Protein AF-A0A922MZI7-F1 (afdb_monomer)

Nearest PDB structures (foldseek):
  6ob8-assembly1_A  TM=5.727E-01  e=6.505E+00  [Leptolyngbya] sp. JSC-1

Secondary structure (DSSP, 8-state):
---SHHHHHHHHHHHHHHHHHHHHHHHHHHHHHHHHHHHHHHHH---HHHHHHHHHHHHHHHTT--B-S---GGGPPPPB-SSSSS-HHHHHHHHHHHHHHHHHHH-TTS-HHHHHHTT-

Radius of gyration: 21.44 Å; Cα contacts (8 Å, |Δi|>4): 77; chains: 1; bounding box: 51×29×66 Å

Structure (mmCIF, N/CA/C/O backbone):
data_AF-A0A922MZI7-F1
#
_entry.id   AF-A0A922MZI7-F1
#
loop_
_atom_site.group_PDB
_atom_site.id
_atom_site.type_symbol
_atom_site.label_atom_id
_atom_site.label_alt_id
_atom_site.label_comp_id
_atom_site.label_asym_id
_atom_site.label_entity_id
_atom_site.label_seq_id
_atom_site.pdbx_PDB_ins_code
_atom_site.Cartn_x
_atom_site.Cartn_y
_atom_site.Cartn_z
_atom_site.occupancy
_atom_site.B_iso_or_equiv
_atom_site.auth_seq_id
_atom_site.auth_comp_id
_atom_site.auth_asym_id
_atom_site.auth_atom_id
_atom_site.pdbx_PDB_model_num
ATOM 1 N N . MET A 1 1 ? -28.701 2.154 49.783 1.00 38.94 1 MET A N 1
ATOM 2 C CA . MET A 1 1 ? -28.984 2.971 48.580 1.00 38.94 1 MET A CA 1
ATOM 3 C C . MET A 1 1 ? -27.706 3.112 47.753 1.00 38.94 1 MET A C 1
ATOM 5 O O . MET A 1 1 ? -27.094 4.167 47.741 1.00 38.94 1 MET A O 1
ATOM 9 N N . ALA A 1 2 ? -27.260 2.031 47.111 1.00 47.94 2 ALA A N 1
ATOM 10 C CA . ALA A 1 2 ? -26.069 2.023 46.262 1.00 47.94 2 ALA A CA 1
ATOM 11 C C . ALA A 1 2 ? -26.385 1.187 45.018 1.00 47.94 2 ALA A C 1
ATOM 13 O O . ALA A 1 2 ? -26.259 -0.030 45.068 1.00 47.94 2 ALA A O 1
ATOM 14 N N . SER A 1 3 ? -26.912 1.808 43.956 1.00 49.47 3 SER A N 1
ATOM 15 C CA . SER A 1 3 ? -27.043 1.152 42.635 1.00 49.47 3 SER A CA 1
ATOM 16 C C . SER A 1 3 ? -27.549 2.038 41.487 1.00 49.47 3 SER A C 1
ATOM 18 O O . SER A 1 3 ? -27.950 1.513 40.461 1.00 49.47 3 SER A O 1
ATOM 20 N N . ALA A 1 4 ? -27.518 3.370 41.592 1.00 55.16 4 ALA A N 1
ATOM 21 C CA . ALA A 1 4 ? -27.816 4.216 40.426 1.00 55.16 4 ALA A CA 1
ATOM 22 C C . ALA A 1 4 ? -26.536 4.530 39.626 1.00 55.16 4 ALA A C 1
ATOM 24 O O . ALA A 1 4 ? -26.452 4.236 38.438 1.00 55.16 4 ALA A O 1
ATOM 25 N N . SER A 1 5 ? -25.484 5.025 40.291 1.00 55.56 5 SER A N 1
ATOM 26 C CA . SER A 1 5 ? -24.246 5.448 39.615 1.00 55.56 5 SER A CA 1
ATOM 27 C C . SER A 1 5 ? -23.428 4.306 38.999 1.00 55.56 5 SER A C 1
ATOM 29 O O . SER A 1 5 ? -22.785 4.513 37.977 1.00 55.56 5 SER A O 1
ATOM 31 N N . GLY A 1 6 ? -23.457 3.100 39.583 1.00 61.69 6 GLY A N 1
ATOM 32 C CA . GLY A 1 6 ? -22.753 1.933 39.029 1.00 61.69 6 GLY A CA 1
ATOM 33 C C . GLY A 1 6 ? -23.382 1.412 37.732 1.00 61.69 6 GLY A C 1
ATOM 34 O O . GLY A 1 6 ? -22.661 1.008 36.824 1.00 61.69 6 GLY A O 1
ATOM 35 N N . SER A 1 7 ? -24.714 1.496 37.622 1.00 69.94 7 SER A N 1
ATOM 36 C CA . SER A 1 7 ? -25.460 1.107 36.418 1.00 69.94 7 SER A CA 1
ATOM 37 C C . SER A 1 7 ? -25.220 2.091 35.274 1.00 69.94 7 SER A C 1
ATOM 39 O O . SER A 1 7 ? -24.870 1.672 34.176 1.00 69.94 7 SER A O 1
ATOM 41 N N . VAL A 1 8 ? -25.316 3.399 35.544 1.00 76.56 8 VAL A N 1
ATOM 42 C CA . VAL A 1 8 ? -25.092 4.452 34.533 1.00 76.56 8 VAL A CA 1
ATOM 43 C C . VAL A 1 8 ? -23.645 4.448 34.029 1.00 76.56 8 VAL A C 1
ATOM 45 O O . VAL A 1 8 ? -23.394 4.623 32.837 1.00 76.56 8 VAL A O 1
ATOM 48 N N . PHE A 1 9 ? -22.672 4.207 34.914 1.00 81.00 9 PHE A N 1
ATOM 49 C CA . PHE A 1 9 ? -21.269 4.086 34.517 1.00 81.00 9 PHE A CA 1
ATOM 50 C C . PHE A 1 9 ? -21.022 2.855 33.631 1.00 81.00 9 PHE A C 1
ATOM 52 O O . PHE A 1 9 ? -20.352 2.966 32.605 1.00 81.00 9 PHE A O 1
ATOM 59 N N . GLY A 1 10 ? -21.604 1.702 33.984 1.00 89.06 10 GLY A N 1
ATOM 60 C CA . GLY A 1 10 ? -21.534 0.487 33.168 1.00 89.06 10 GLY A CA 1
ATOM 61 C C . GLY A 1 10 ? -22.162 0.669 31.785 1.00 89.06 10 GLY A C 1
ATOM 62 O O . GLY A 1 10 ? -21.556 0.301 30.781 1.00 89.06 10 GLY A O 1
ATOM 63 N N . GLU A 1 11 ? -23.329 1.309 31.722 1.00 88.44 11 GLU A N 1
ATOM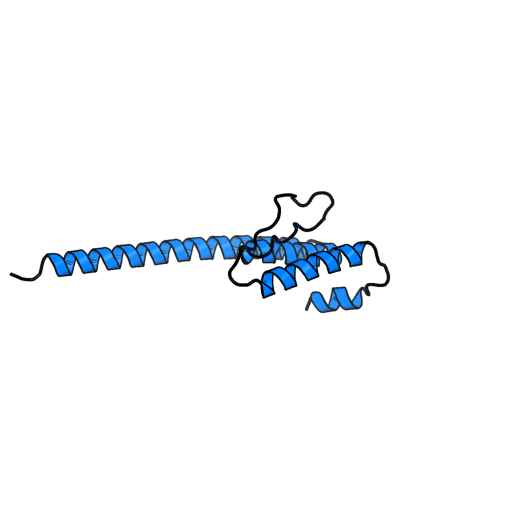 64 C CA . GLU A 1 11 ? -24.025 1.630 30.472 1.00 88.44 11 GLU A CA 1
ATOM 65 C C . GLU A 1 11 ? -23.218 2.598 29.593 1.00 88.44 11 GLU A C 1
ATOM 67 O O . GLU A 1 11 ? -23.098 2.401 28.381 1.00 88.44 11 GLU A O 1
ATOM 72 N N . THR A 1 12 ? -22.574 3.595 30.208 1.00 93.75 12 THR A N 1
ATOM 73 C CA . THR A 1 12 ? -21.706 4.544 29.497 1.00 93.75 12 THR A CA 1
ATOM 74 C C . THR A 1 12 ? -20.483 3.842 28.909 1.00 93.75 12 THR A C 1
ATOM 76 O O . THR A 1 12 ? -20.182 4.023 27.730 1.00 93.75 12 THR A O 1
ATOM 79 N N . LEU A 1 13 ? -19.789 3.006 29.691 1.00 95.25 13 LEU A N 1
ATOM 80 C CA . LEU A 1 13 ? -18.644 2.235 29.196 1.00 95.25 13 LEU A CA 1
ATOM 81 C C . LEU A 1 13 ? -19.051 1.292 28.066 1.00 95.25 13 LEU A C 1
ATOM 83 O O . LEU A 1 13 ? -18.377 1.254 27.041 1.00 95.25 13 LEU A O 1
ATOM 87 N N . HIS A 1 14 ? -20.173 0.589 28.220 1.00 93.88 14 HIS A N 1
ATOM 88 C CA . HIS A 1 14 ? -20.710 -0.275 27.175 1.00 93.88 14 HIS A CA 1
ATOM 89 C C . HIS A 1 14 ? -20.993 0.510 25.886 1.00 93.88 14 HIS A C 1
ATOM 91 O O . HIS A 1 14 ? -20.604 0.077 24.800 1.00 93.88 14 HIS A O 1
ATOM 97 N N . THR A 1 15 ? -21.599 1.694 25.994 1.00 95.19 15 THR A N 1
ATOM 98 C CA . THR A 1 15 ? -21.867 2.582 24.850 1.00 95.19 15 THR A CA 1
ATOM 99 C C . THR A 1 15 ? -20.572 3.051 24.181 1.00 95.19 15 THR A C 1
ATOM 101 O O . THR A 1 15 ? -20.448 3.003 22.958 1.00 95.19 15 THR A O 1
ATOM 104 N N . ILE A 1 16 ? -19.560 3.442 24.962 1.00 95.88 16 ILE A N 1
ATOM 105 C CA . ILE A 1 16 ? -18.249 3.848 24.431 1.00 95.88 16 ILE A CA 1
ATOM 106 C C . ILE A 1 16 ? -17.572 2.674 23.717 1.00 95.88 16 ILE A C 1
ATOM 108 O O . ILE A 1 16 ? -17.041 2.841 22.619 1.00 95.88 16 ILE A O 1
ATOM 112 N N . THR A 1 17 ? -17.590 1.484 24.318 1.00 96.62 17 THR A N 1
ATOM 113 C CA . THR A 1 17 ? -16.982 0.282 23.742 1.00 96.62 17 THR A CA 1
ATOM 114 C C . THR A 1 17 ? -17.673 -0.126 22.448 1.00 96.62 17 THR A C 1
ATOM 116 O O . THR A 1 17 ? -16.987 -0.354 21.455 1.00 96.62 17 THR A O 1
ATOM 119 N N . THR A 1 18 ? -19.004 -0.180 22.427 1.00 96.06 18 THR A N 1
ATOM 120 C CA . THR A 1 18 ? -19.781 -0.523 21.222 1.00 96.06 18 THR A CA 1
ATOM 121 C C . THR A 1 18 ? -19.530 0.477 20.102 1.00 96.06 18 THR A C 1
ATOM 123 O O . THR A 1 18 ? -19.107 0.071 19.022 1.00 96.06 18 THR A O 1
ATOM 126 N N . THR A 1 19 ? -19.619 1.778 20.392 1.00 97.06 19 THR A N 1
ATOM 127 C CA . THR A 1 19 ? -19.276 2.839 19.430 1.00 97.06 19 THR A CA 1
ATOM 128 C C . THR A 1 19 ? -17.850 2.671 18.901 1.00 97.06 19 THR A C 1
ATOM 130 O O . THR A 1 19 ? -17.596 2.787 17.704 1.00 97.06 19 THR A O 1
ATOM 133 N N . LYS A 1 20 ? -16.885 2.356 19.774 1.00 97.62 20 LYS A N 1
ATOM 134 C CA . LYS A 1 20 ? -15.493 2.167 19.355 1.00 97.62 20 LYS A CA 1
ATOM 135 C C . LYS A 1 20 ? -15.324 0.957 18.435 1.00 97.62 20 LYS A C 1
ATOM 137 O O . LYS A 1 20 ? -14.544 1.039 17.488 1.00 97.62 20 LYS A O 1
ATOM 142 N N . LEU A 1 21 ? -16.022 -0.142 18.712 1.00 97.94 21 LEU A N 1
ATOM 143 C CA . LEU A 1 21 ? -16.009 -1.338 17.869 1.00 97.94 21 LEU A CA 1
ATOM 144 C C . LEU A 1 21 ? -16.647 -1.066 16.504 1.00 97.94 21 LEU A C 1
ATOM 146 O O . LEU A 1 21 ? -16.092 -1.493 15.495 1.00 97.94 21 LEU A O 1
ATOM 150 N N . GLU A 1 22 ? -17.747 -0.316 16.457 1.00 97.69 22 GLU A N 1
ATOM 151 C CA . GLU A 1 22 ? -18.384 0.096 15.202 1.00 97.69 22 GLU A CA 1
ATOM 152 C C . GLU A 1 22 ? -17.455 0.966 14.351 1.00 97.69 22 GLU A C 1
ATOM 154 O O . GLU A 1 22 ? -17.296 0.717 13.157 1.00 97.69 22 GLU A O 1
ATOM 159 N N . GLU A 1 23 ? -16.778 1.945 14.953 1.00 97.81 23 GLU A N 1
ATOM 160 C CA . GLU A 1 23 ? -15.810 2.782 14.236 1.00 97.81 23 GLU A CA 1
ATOM 161 C C . GLU A 1 23 ? -14.607 1.976 13.728 1.00 97.81 23 GLU A C 1
ATOM 163 O O . GLU A 1 23 ? -14.156 2.180 12.601 1.00 97.81 23 GLU A O 1
ATOM 168 N N . LEU A 1 24 ? -14.108 1.013 14.510 1.00 96.56 24 LEU A N 1
ATOM 169 C CA . LEU A 1 24 ? -13.054 0.102 14.052 1.00 96.56 24 LEU A CA 1
ATOM 170 C C . LEU A 1 24 ? -13.532 -0.798 12.906 1.00 96.56 24 LEU A C 1
ATOM 172 O O . LEU A 1 24 ? -12.773 -1.044 11.970 1.00 96.56 24 LEU A O 1
ATOM 176 N N . ALA A 1 25 ? -14.782 -1.263 12.948 1.00 96.56 25 ALA A N 1
ATOM 177 C CA . ALA A 1 25 ? -15.369 -2.047 11.868 1.00 96.56 25 ALA A CA 1
ATOM 178 C C . ALA A 1 25 ? -15.483 -1.222 10.576 1.00 96.56 25 ALA A C 1
ATOM 180 O O . ALA A 1 25 ? -15.076 -1.701 9.520 1.00 96.56 25 ALA A O 1
ATOM 181 N N . LYS A 1 26 ? -15.938 0.037 10.659 1.00 95.94 26 LYS A N 1
ATOM 182 C CA . LYS A 1 26 ? -15.977 0.961 9.509 1.00 95.94 26 LYS A CA 1
ATOM 183 C C . LYS A 1 26 ? -14.586 1.197 8.922 1.00 95.94 26 LYS A C 1
ATOM 185 O O . LYS A 1 26 ? -14.410 1.105 7.712 1.00 95.94 26 LYS A O 1
ATOM 190 N N . GLN A 1 27 ? -13.592 1.455 9.775 1.00 93.12 27 GLN A N 1
ATOM 191 C CA . GLN A 1 27 ? -12.202 1.638 9.343 1.00 93.12 27 GLN A CA 1
ATOM 192 C C . GLN A 1 27 ? -11.647 0.394 8.649 1.00 93.12 27 GLN A C 1
ATOM 194 O O . GLN A 1 27 ? -10.949 0.512 7.645 1.00 93.12 27 GLN A O 1
ATOM 199 N N . ARG A 1 28 ? -11.976 -0.798 9.159 1.00 94.25 28 ARG A N 1
ATOM 200 C CA . ARG A 1 28 ? -11.567 -2.061 8.545 1.00 94.25 28 ARG A CA 1
ATOM 201 C C . ARG A 1 28 ? -12.176 -2.243 7.157 1.00 94.25 28 ARG A C 1
ATOM 203 O O . ARG A 1 28 ? -11.443 -2.593 6.241 1.00 94.2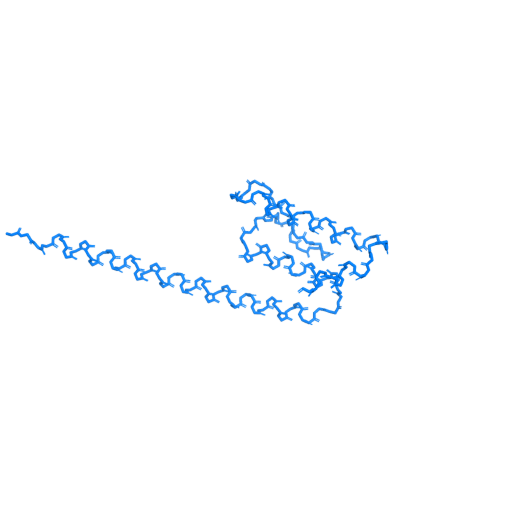5 28 ARG A O 1
ATOM 210 N N . VAL A 1 29 ? -13.478 -2.001 7.005 1.00 95.56 29 VAL A N 1
ATOM 211 C CA . VAL A 1 29 ? -14.159 -2.119 5.704 1.00 95.56 29 VAL A CA 1
ATOM 212 C C . VAL A 1 29 ? -13.541 -1.161 4.687 1.00 95.56 29 VAL A C 1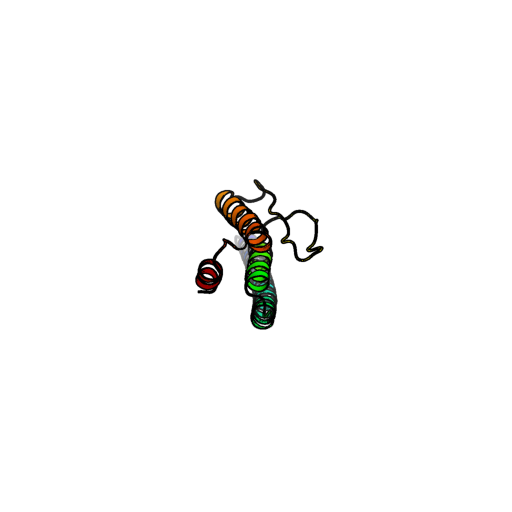
ATOM 214 O O . VAL A 1 29 ? -13.146 -1.602 3.614 1.00 95.56 29 VAL A O 1
ATOM 217 N N . ALA A 1 30 ? -13.356 0.111 5.053 1.00 90.06 30 ALA A N 1
ATOM 218 C CA . ALA A 1 30 ? -12.727 1.095 4.172 1.00 90.06 30 ALA A CA 1
ATOM 219 C C . ALA A 1 30 ? -11.308 0.673 3.744 1.00 90.06 30 ALA A C 1
ATOM 221 O O . ALA A 1 30 ? -10.955 0.767 2.571 1.00 90.06 30 ALA A O 1
ATOM 222 N N . PHE A 1 31 ? -10.507 0.147 4.678 1.00 90.00 31 PHE A N 1
ATOM 223 C CA . PHE A 1 31 ? -9.179 -0.379 4.364 1.00 90.00 31 PHE A CA 1
ATOM 224 C C . PHE A 1 31 ? -9.234 -1.569 3.395 1.00 90.00 31 PHE A C 1
ATOM 226 O O . PHE A 1 31 ? -8.451 -1.622 2.451 1.00 90.00 31 PHE A O 1
ATOM 233 N N . GLU A 1 32 ? -10.131 -2.532 3.620 1.00 92.81 32 GLU A N 1
ATOM 234 C CA . GLU A 1 32 ? -10.265 -3.718 2.764 1.00 92.81 32 GLU A CA 1
ATOM 235 C C . GLU A 1 32 ? -10.713 -3.342 1.341 1.00 92.81 32 GLU A C 1
ATOM 237 O O . GLU A 1 32 ? -10.186 -3.888 0.366 1.00 92.81 32 GLU A O 1
ATOM 24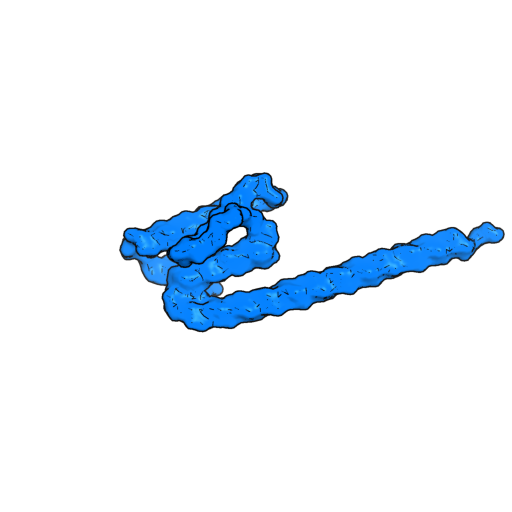2 N N . GLU A 1 33 ? -11.616 -2.368 1.210 1.00 91.19 33 GLU A N 1
ATOM 243 C CA . GLU A 1 33 ? -12.040 -1.809 -0.077 1.00 91.19 33 GLU A CA 1
ATOM 244 C C . GLU A 1 33 ? -10.866 -1.152 -0.819 1.00 91.19 33 GLU A C 1
ATOM 246 O O . GLU A 1 33 ? -10.565 -1.543 -1.951 1.00 91.19 33 GLU A O 1
ATOM 251 N N . GLU A 1 34 ? -10.144 -0.227 -0.178 1.00 86.75 34 GLU A N 1
ATOM 252 C CA . GLU A 1 34 ? -8.975 0.437 -0.775 1.00 86.75 34 GLU A CA 1
ATOM 253 C C . GLU A 1 34 ? -7.869 -0.560 -1.145 1.00 86.75 34 GLU A C 1
ATOM 255 O O . GLU A 1 34 ? -7.280 -0.476 -2.226 1.00 86.75 34 GLU A O 1
ATOM 260 N N . TYR A 1 35 ? -7.612 -1.541 -0.278 1.00 88.19 35 TYR A N 1
ATOM 261 C CA . TYR A 1 35 ? -6.627 -2.592 -0.509 1.00 88.19 35 TYR A CA 1
ATOM 262 C C . TYR A 1 35 ? -6.985 -3.450 -1.727 1.00 88.19 35 TYR A C 1
ATOM 264 O O . TYR A 1 35 ? -6.124 -3.730 -2.565 1.00 88.19 35 TYR A O 1
ATOM 272 N N . SER A 1 36 ? -8.254 -3.844 -1.861 1.00 91.44 36 SER A N 1
ATOM 273 C CA . SER A 1 36 ? -8.718 -4.630 -3.009 1.00 91.44 36 SER A CA 1
ATOM 274 C C . SER A 1 36 ? -8.597 -3.851 -4.324 1.00 91.44 36 SER A C 1
ATOM 276 O O . SER A 1 36 ? -8.023 -4.362 -5.289 1.00 91.44 36 SER A O 1
ATOM 278 N N . ALA A 1 37 ? -9.012 -2.580 -4.335 1.00 89.50 37 ALA A N 1
ATOM 279 C CA . ALA A 1 37 ? -8.899 -1.702 -5.497 1.00 89.50 37 ALA A CA 1
ATOM 280 C C . ALA A 1 37 ? -7.432 -1.473 -5.903 1.00 89.50 37 ALA A C 1
ATOM 282 O O . ALA A 1 37 ? -7.087 -1.513 -7.089 1.00 89.50 37 ALA A O 1
ATOM 283 N N . LEU A 1 38 ? -6.544 -1.293 -4.920 1.00 89.19 38 LEU A N 1
ATOM 284 C CA . LEU A 1 38 ? -5.106 -1.193 -5.144 1.00 89.19 38 LEU A CA 1
ATOM 285 C C . LEU A 1 38 ? -4.560 -2.469 -5.795 1.00 89.19 38 LEU A C 1
ATOM 287 O O . LEU A 1 38 ? -3.853 -2.380 -6.800 1.00 89.19 38 LEU A O 1
ATOM 291 N N . LEU A 1 39 ? -4.891 -3.650 -5.269 1.00 90.56 39 LEU A N 1
ATOM 292 C CA . LEU A 1 39 ? -4.429 -4.917 -5.840 1.00 90.56 39 LEU A CA 1
ATOM 293 C C . LEU A 1 39 ? -4.883 -5.105 -7.288 1.00 90.56 39 LEU A C 1
ATOM 295 O O . LEU A 1 39 ? -4.103 -5.587 -8.114 1.00 90.56 39 LEU A O 1
ATOM 299 N N . ASP A 1 40 ? -6.107 -4.710 -7.614 1.00 91.88 40 ASP A N 1
ATOM 300 C CA . ASP A 1 40 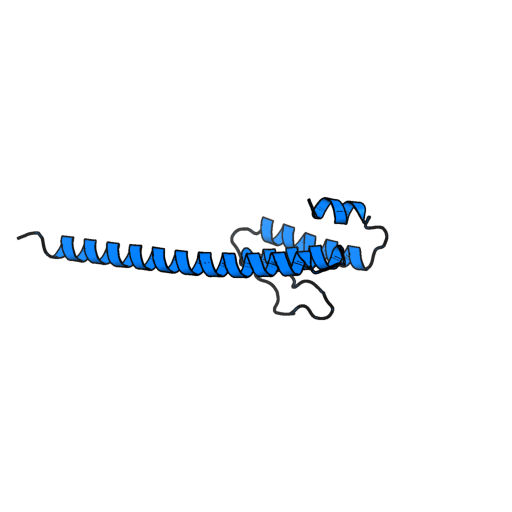? -6.617 -4.808 -8.978 1.00 91.88 40 ASP A CA 1
ATOM 301 C C . ASP A 1 40 ? -5.906 -3.826 -9.921 1.00 91.88 40 ASP A C 1
ATOM 303 O O . ASP A 1 40 ? -5.512 -4.216 -11.025 1.00 91.88 40 ASP A O 1
ATOM 307 N N . SER A 1 41 ? -5.603 -2.606 -9.458 1.00 88.94 41 SER A N 1
ATOM 308 C CA . SER A 1 41 ? -4.784 -1.644 -10.214 1.00 88.94 41 SER A CA 1
ATOM 309 C C . SER A 1 41 ? -3.368 -2.172 -10.499 1.00 88.94 41 SER A C 1
ATOM 311 O O . SER A 1 41 ? -2.861 -2.057 -11.616 1.00 88.94 41 SER A O 1
ATOM 313 N N . ILE A 1 42 ? -2.754 -2.842 -9.519 1.00 89.38 42 ILE A N 1
ATOM 314 C CA . ILE A 1 42 ? -1.418 -3.443 -9.626 1.00 89.38 42 ILE A CA 1
ATOM 315 C C . ILE A 1 42 ? -1.422 -4.600 -10.631 1.00 89.38 42 ILE A C 1
ATOM 317 O O . ILE A 1 42 ? -0.478 -4.744 -11.413 1.00 89.38 42 ILE A O 1
ATOM 321 N N . LYS A 1 43 ? -2.466 -5.437 -10.629 1.00 89.75 43 LYS A N 1
ATOM 322 C CA . LYS A 1 43 ? -2.604 -6.548 -11.587 1.00 89.75 43 LYS A CA 1
ATOM 323 C C . LYS A 1 43 ? -2.779 -6.047 -13.020 1.00 89.75 43 LYS A C 1
ATOM 325 O O . LYS A 1 43 ? -2.255 -6.682 -13.935 1.00 89.75 43 LYS A O 1
ATOM 330 N N . ALA A 1 44 ? -3.485 -4.932 -13.205 1.00 91.31 44 ALA A N 1
ATOM 331 C CA . ALA A 1 44 ? -3.747 -4.344 -14.514 1.00 91.31 44 ALA A CA 1
ATOM 332 C C . ALA A 1 44 ? -2.526 -3.632 -15.130 1.00 91.31 44 ALA A C 1
ATOM 334 O O . ALA A 1 44 ? -2.436 -3.551 -16.352 1.00 91.31 44 ALA A O 1
ATOM 335 N N . GLU A 1 45 ? -1.580 -3.138 -14.323 1.00 90.44 45 GLU A N 1
ATOM 336 C CA . GLU A 1 45 ? -0.419 -2.375 -14.807 1.00 90.44 45 GLU A CA 1
ATOM 337 C C . GLU A 1 45 ? 0.650 -3.284 -15.449 1.00 90.44 45 GLU A C 1
ATOM 339 O O . GLU A 1 45 ? 1.274 -4.074 -14.731 1.00 90.44 45 GLU A O 1
ATOM 344 N N . PRO A 1 46 ? 0.919 -3.204 -16.768 1.00 88.00 46 PRO A N 1
ATOM 345 C CA . PRO A 1 46 ? 1.886 -4.074 -17.443 1.00 88.00 46 PRO A CA 1
ATOM 346 C C . PRO A 1 46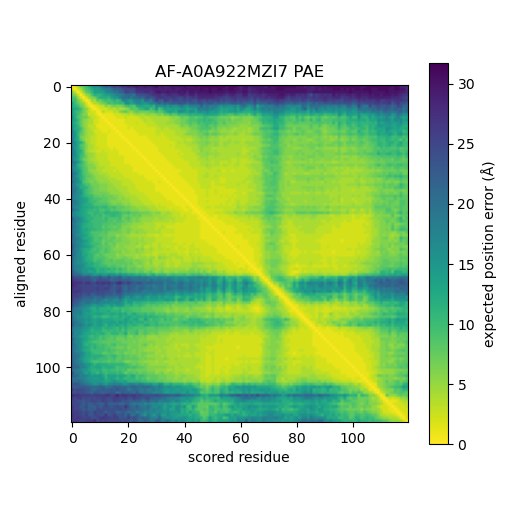 ? 3.350 -3.736 -17.132 1.00 88.00 46 PRO A C 1
ATOM 348 O O . PRO A 1 46 ? 4.185 -4.645 -17.124 1.00 88.00 46 PRO A O 1
ATOM 351 N N . ASP A 1 47 ? 3.679 -2.468 -16.871 1.00 85.88 47 ASP A N 1
ATOM 352 C CA . ASP A 1 47 ? 5.057 -2.038 -16.633 1.00 85.88 47 ASP A CA 1
ATOM 353 C C . ASP A 1 47 ? 5.511 -2.441 -15.215 1.00 85.88 47 ASP A C 1
ATOM 355 O O . ASP A 1 47 ? 4.947 -1.970 -14.222 1.00 85.88 47 ASP A O 1
ATOM 359 N N . PRO A 1 48 ? 6.548 -3.294 -15.075 1.00 82.81 48 PRO A N 1
ATOM 360 C CA . PRO A 1 48 ? 7.074 -3.704 -13.778 1.00 82.81 48 PRO A CA 1
ATOM 361 C C . PRO A 1 48 ? 7.437 -2.539 -12.851 1.00 82.81 48 PRO A C 1
ATOM 363 O O . PRO A 1 48 ? 7.184 -2.637 -11.651 1.00 82.81 48 PRO A O 1
ATOM 366 N N . LEU A 1 49 ? 8.008 -1.454 -13.379 1.00 83.00 49 LEU A N 1
ATOM 367 C CA . LEU A 1 49 ? 8.443 -0.314 -12.570 1.00 83.00 49 LEU A CA 1
ATOM 368 C C . LEU A 1 49 ? 7.260 0.515 -12.082 1.00 83.00 49 LEU A C 1
ATOM 370 O O . LEU A 1 49 ? 7.216 0.895 -10.911 1.00 83.00 49 LEU A O 1
ATOM 374 N N . LYS A 1 50 ? 6.275 0.763 -12.951 1.00 84.75 50 LYS A N 1
ATOM 375 C CA . LYS A 1 50 ? 5.035 1.443 -12.549 1.00 84.75 50 LYS A CA 1
ATOM 376 C C . LYS A 1 50 ? 4.251 0.614 -11.548 1.00 84.75 50 LYS A C 1
ATOM 378 O O . LYS A 1 50 ? 3.759 1.166 -10.571 1.00 84.75 50 LYS A O 1
ATOM 383 N N . ARG A 1 51 ? 4.214 -0.706 -11.727 1.00 87.62 51 ARG A N 1
ATOM 384 C CA . ARG A 1 51 ? 3.555 -1.626 -10.799 1.00 87.62 51 ARG A CA 1
ATOM 385 C C . ARG A 1 51 ? 4.153 -1.560 -9.390 1.00 87.62 51 ARG A C 1
ATOM 387 O O . ARG A 1 51 ? 3.407 -1.468 -8.420 1.00 87.62 51 ARG A O 1
ATOM 394 N N . VAL A 1 52 ? 5.483 -1.573 -9.270 1.00 86.06 52 VAL A N 1
ATOM 395 C CA . VAL A 1 52 ? 6.166 -1.417 -7.970 1.00 86.06 52 VAL A CA 1
ATOM 396 C C . VAL A 1 52 ? 5.938 -0.013 -7.394 1.00 86.06 52 VAL A C 1
ATOM 398 O O . VAL A 1 52 ? 5.723 0.123 -6.193 1.00 86.06 52 VAL A O 1
ATOM 401 N N . GLY A 1 53 ? 5.906 1.024 -8.239 1.00 87.12 53 GLY A N 1
ATOM 402 C CA . GLY A 1 53 ? 5.540 2.384 -7.827 1.00 87.12 53 GLY A CA 1
ATOM 403 C C . GLY A 1 53 ? 4.131 2.475 -7.229 1.00 87.12 53 GLY A C 1
ATOM 404 O O . GLY A 1 53 ? 3.970 3.026 -6.143 1.00 87.12 53 GLY A O 1
ATOM 405 N N . LEU A 1 54 ? 3.134 1.867 -7.882 1.00 88.06 54 LEU A N 1
ATOM 406 C CA . LEU A 1 54 ? 1.754 1.787 -7.385 1.00 88.06 54 LEU A CA 1
ATOM 407 C C . LEU A 1 54 ? 1.676 1.057 -6.040 1.00 88.06 54 LEU A C 1
ATOM 409 O O . LEU A 1 54 ? 1.011 1.533 -5.124 1.00 88.06 54 LEU A O 1
ATOM 413 N N . LEU A 1 55 ? 2.390 -0.064 -5.894 1.00 88.12 55 LEU A N 1
ATOM 414 C CA . LEU A 1 55 ? 2.459 -0.796 -4.628 1.00 88.12 55 LEU A CA 1
ATOM 415 C C . LEU A 1 55 ? 3.056 0.065 -3.506 1.00 88.12 55 LEU A C 1
ATOM 417 O O . LEU A 1 55 ? 2.550 0.056 -2.381 1.00 88.12 55 LEU A O 1
ATOM 421 N N . LEU A 1 56 ? 4.113 0.821 -3.805 1.00 88.69 56 LEU A N 1
ATOM 422 C CA . LEU A 1 56 ? 4.765 1.693 -2.834 1.00 88.69 56 LEU A CA 1
ATOM 423 C C . LEU A 1 56 ? 3.857 2.857 -2.411 1.00 88.69 56 LEU A C 1
ATOM 425 O O . LEU A 1 56 ? 3.765 3.147 -1.219 1.00 88.69 56 LEU A O 1
ATOM 429 N N . ASP A 1 57 ? 3.157 3.492 -3.352 1.00 88.19 57 ASP A N 1
ATOM 430 C CA . ASP A 1 57 ? 2.190 4.554 -3.044 1.00 88.19 57 ASP A CA 1
ATOM 431 C C . ASP A 1 57 ? 0.990 4.029 -2.255 1.00 88.19 57 ASP A C 1
ATOM 433 O O . ASP A 1 57 ? 0.626 4.602 -1.227 1.00 88.19 57 ASP A O 1
ATOM 437 N N . GLY A 1 58 ? 0.436 2.889 -2.662 1.00 87.44 58 GLY A N 1
ATOM 438 C CA . GLY A 1 58 ? -0.624 2.221 -1.919 1.00 87.44 58 GLY A CA 1
ATOM 439 C C . GLY A 1 58 ? -0.203 1.859 -0.493 1.00 87.44 58 GLY A C 1
ATOM 440 O O . GLY A 1 58 ? -0.9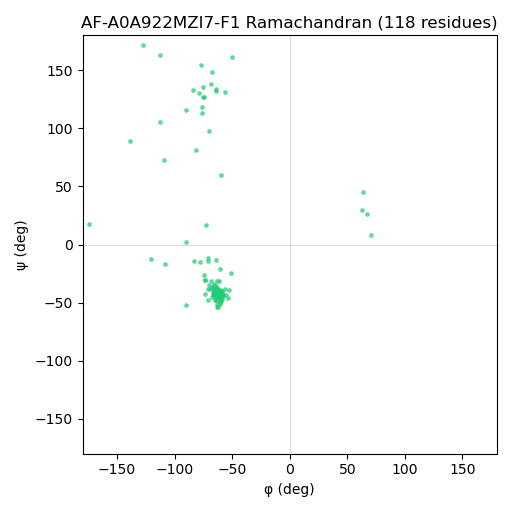58 2.085 0.451 1.00 87.44 58 GLY A O 1
ATOM 441 N N . SER A 1 59 ? 1.041 1.405 -0.304 1.00 87.56 59 SER A N 1
ATOM 442 C CA . SER A 1 59 ? 1.605 1.129 1.025 1.00 87.56 59 SER A CA 1
ATOM 443 C C . SER A 1 59 ? 1.688 2.387 1.891 1.00 87.56 59 SER A C 1
ATOM 445 O O . SER A 1 59 ? 1.413 2.322 3.088 1.00 87.56 59 SER A O 1
ATOM 447 N N . LYS A 1 60 ? 2.022 3.550 1.316 1.00 89.56 60 LYS A N 1
ATOM 448 C CA . LYS A 1 60 ? 2.034 4.819 2.064 1.00 89.56 60 LYS A CA 1
ATOM 449 C C . LYS A 1 60 ? 0.642 5.204 2.543 1.00 89.56 60 LYS A C 1
ATOM 451 O O . LYS A 1 60 ? 0.510 5.602 3.698 1.00 89.56 60 LYS A O 1
ATOM 456 N N . ILE A 1 61 ? -0.368 5.060 1.685 1.00 86.69 61 ILE A N 1
ATOM 457 C CA . ILE A 1 61 ? -1.769 5.350 2.020 1.00 86.69 61 ILE A CA 1
ATOM 458 C C . ILE A 1 61 ? -2.236 4.410 3.136 1.00 86.69 61 ILE A C 1
ATOM 460 O O . ILE A 1 61 ? -2.622 4.875 4.208 1.00 86.69 61 ILE A O 1
ATOM 464 N N . CYS A 1 62 ? -2.075 3.100 2.933 1.00 83.88 62 CYS A N 1
ATOM 465 C CA . CYS A 1 62 ? -2.462 2.052 3.881 1.00 83.88 62 CYS A CA 1
ATOM 466 C C . CYS A 1 62 ? -1.814 2.221 5.264 1.00 83.88 62 CYS A C 1
ATOM 468 O O . CYS A 1 62 ? -2.441 1.970 6.290 1.00 83.88 62 CYS A O 1
ATOM 470 N N . LEU A 1 63 ? -0.546 2.642 5.303 1.00 85.75 63 LEU A N 1
ATOM 471 C CA . LEU A 1 63 ? 0.215 2.823 6.542 1.00 85.75 63 LEU A CA 1
ATOM 472 C C . LEU A 1 63 ? 0.091 4.241 7.126 1.00 85.75 63 LEU A C 1
ATOM 474 O O . LEU A 1 63 ? 0.730 4.540 8.138 1.00 85.75 63 LEU A O 1
ATOM 478 N N . GLY A 1 64 ? -0.698 5.126 6.507 1.00 85.88 64 GLY A N 1
ATOM 479 C CA . GLY A 1 64 ? -0.884 6.507 6.958 1.00 85.88 64 GLY A CA 1
ATOM 480 C C . GLY A 1 64 ? 0.401 7.343 6.929 1.00 85.88 64 GLY A C 1
ATOM 481 O O . GLY A 1 64 ? 0.587 8.244 7.755 1.00 85.88 64 GLY A O 1
ATOM 482 N N . ILE A 1 65 ? 1.319 7.037 6.011 1.00 89.25 65 ILE A N 1
ATOM 483 C CA . ILE A 1 65 ? 2.594 7.739 5.866 1.00 89.25 65 ILE A CA 1
ATOM 484 C C . ILE A 1 65 ? 2.349 9.082 5.200 1.00 89.25 65 ILE A C 1
ATOM 486 O O . ILE A 1 65 ? 1.771 9.177 4.121 1.00 89.25 65 ILE A O 1
ATOM 490 N N . ARG A 1 66 ? 2.840 10.145 5.838 1.00 89.75 66 ARG A N 1
ATOM 491 C CA . ARG A 1 66 ? 2.683 11.496 5.306 1.00 89.75 66 ARG A CA 1
ATOM 492 C C . ARG A 1 66 ? 3.611 11.715 4.122 1.00 89.75 66 ARG A C 1
ATOM 494 O O . ARG A 1 66 ? 4.828 11.571 4.246 1.00 89.75 66 ARG A O 1
ATOM 501 N N . THR A 1 67 ? 3.039 12.149 3.011 1.00 89.00 67 THR A N 1
ATOM 502 C CA . THR A 1 67 ? 3.775 12.553 1.814 1.00 89.00 67 THR A CA 1
ATOM 503 C C . THR A 1 67 ? 3.625 14.047 1.560 1.00 89.00 67 THR A C 1
ATOM 505 O O . THR A 1 67 ? 2.754 14.704 2.135 1.00 89.00 67 THR A O 1
ATOM 508 N N . ASP A 1 68 ? 4.495 14.617 0.728 1.00 85.31 68 ASP A N 1
ATOM 509 C CA . ASP A 1 68 ? 4.285 15.968 0.222 1.00 85.31 68 ASP A CA 1
ATOM 510 C C . ASP A 1 68 ? 3.065 16.021 -0.716 1.00 85.31 68 ASP A C 1
ATOM 512 O O . ASP A 1 68 ? 2.750 15.068 -1.421 1.00 85.31 68 ASP A O 1
ATOM 516 N N . ASN A 1 69 ? 2.356 17.157 -0.740 1.00 67.00 69 ASN A N 1
ATOM 517 C CA . ASN A 1 69 ? 1.178 17.369 -1.602 1.00 67.00 69 ASN A CA 1
ATOM 518 C C . ASN A 1 69 ? 1.544 17.542 -3.090 1.00 67.00 69 ASN A C 1
ATOM 520 O O . ASN A 1 69 ? 0.755 18.059 -3.885 1.00 67.00 69 ASN A O 1
ATOM 524 N N . LYS A 1 70 ? 2.756 17.145 -3.487 1.00 62.75 70 LYS A N 1
ATOM 525 C CA . LYS A 1 70 ? 3.142 17.065 -4.889 1.00 62.75 70 LYS A CA 1
ATOM 526 C C . LYS A 1 70 ? 2.587 15.748 -5.404 1.00 62.75 70 LYS A C 1
ATOM 528 O O . LYS A 1 70 ? 3.293 14.751 -5.439 1.00 62.75 70 LYS A O 1
ATOM 533 N N . GLY A 1 71 ? 1.296 15.759 -5.740 1.00 55.75 71 GLY A N 1
ATOM 534 C CA . GLY A 1 71 ? 0.634 14.606 -6.343 1.00 55.75 71 GLY A CA 1
ATOM 535 C C . GLY A 1 71 ? 1.419 14.074 -7.542 1.00 55.75 71 GLY A C 1
ATOM 536 O O . GLY A 1 71 ? 2.255 14.789 -8.102 1.00 55.75 71 GLY A O 1
ATOM 537 N N . THR A 1 72 ? 1.117 12.833 -7.916 1.00 56.06 72 THR A N 1
ATOM 538 C CA . THR A 1 72 ? 1.776 11.976 -8.913 1.00 56.06 72 THR A CA 1
ATOM 539 C C . THR A 1 72 ? 1.772 12.574 -10.330 1.00 56.06 72 THR A C 1
ATOM 541 O O . THR A 1 72 ? 1.200 12.025 -11.268 1.00 56.06 72 THR A O 1
ATOM 544 N N . LYS A 1 73 ? 2.373 13.747 -10.521 1.00 52.84 73 LYS A N 1
ATOM 545 C CA . LYS A 1 73 ? 2.578 14.357 -11.833 1.00 52.84 73 LYS A CA 1
ATOM 546 C C . LYS A 1 73 ? 3.775 13.658 -12.474 1.00 52.84 73 LYS A C 1
ATOM 548 O O . LYS A 1 73 ? 4.809 13.467 -11.835 1.00 52.84 73 LYS A O 1
ATOM 553 N N . ASP A 1 74 ? 3.596 13.226 -13.717 1.00 57.22 74 ASP A N 1
ATOM 554 C CA . ASP A 1 74 ? 4.602 12.530 -14.533 1.00 57.22 74 ASP A CA 1
ATOM 555 C C . ASP A 1 74 ? 4.979 11.124 -14.034 1.00 57.22 74 ASP A C 1
ATOM 557 O O . ASP A 1 74 ? 6.081 10.627 -14.265 1.00 57.22 74 ASP A O 1
ATOM 561 N N . GLY A 1 75 ? 4.061 10.470 -13.315 1.00 60.66 75 GLY A N 1
ATOM 562 C CA . GLY A 1 75 ? 4.268 9.130 -12.770 1.00 60.66 75 GLY A CA 1
ATOM 563 C C . GLY A 1 75 ? 5.271 9.082 -11.620 1.00 60.66 75 GLY A C 1
ATOM 564 O O . GLY A 1 75 ? 5.662 7.988 -11.235 1.00 60.66 75 GLY A O 1
ATOM 565 N N . ARG A 1 76 ? 5.743 10.217 -11.097 1.00 64.56 76 ARG A N 1
ATOM 566 C CA . ARG A 1 76 ? 6.648 10.252 -9.942 1.00 64.56 76 ARG A CA 1
ATOM 567 C C . ARG A 1 76 ? 5.901 9.971 -8.650 1.00 64.56 76 ARG A C 1
ATOM 569 O O . ARG A 1 76 ? 4.852 10.556 -8.405 1.00 64.56 76 ARG A O 1
ATOM 576 N N . THR A 1 77 ? 6.493 9.133 -7.816 1.00 69.56 77 THR A N 1
ATOM 577 C CA . THR A 1 77 ? 5.960 8.728 -6.517 1.00 69.56 77 THR A CA 1
ATOM 578 C C . THR A 1 77 ? 5.958 9.905 -5.523 1.00 69.56 77 THR A C 1
ATOM 580 O O . THR A 1 77 ? 6.931 10.668 -5.463 1.00 69.56 77 THR A O 1
ATOM 583 N N . SER A 1 78 ? 4.891 10.069 -4.728 1.00 79.50 78 SER A N 1
ATOM 584 C CA . SER A 1 78 ? 4.794 11.158 -3.731 1.00 79.50 78 SER A CA 1
ATOM 585 C C . SER A 1 78 ? 5.873 10.998 -2.656 1.00 79.50 78 SER A C 1
ATOM 587 O O . SER A 1 78 ? 6.067 9.896 -2.138 1.00 79.50 78 SER A O 1
ATOM 589 N N . ARG A 1 79 ? 6.590 12.064 -2.282 1.00 83.88 79 ARG A N 1
ATOM 590 C CA . ARG A 1 79 ? 7.778 11.922 -1.420 1.00 83.88 79 ARG A CA 1
ATOM 591 C C . ARG A 1 79 ? 7.392 11.859 0.048 1.00 83.88 79 ARG A C 1
ATOM 593 O O . ARG A 1 79 ? 6.666 12.720 0.539 1.00 83.88 79 ARG A O 1
ATOM 600 N N . VAL A 1 80 ? 7.953 10.896 0.775 1.00 88.81 80 VAL A N 1
ATOM 601 C CA . VAL A 1 80 ? 7.753 10.770 2.227 1.00 88.81 80 VAL A CA 1
ATOM 602 C C . VAL A 1 80 ? 8.318 11.973 2.992 1.00 88.81 80 VAL A C 1
ATOM 604 O O . VAL A 1 80 ? 9.477 12.366 2.810 1.00 88.81 80 VAL A O 1
ATOM 607 N N . ILE A 1 81 ? 7.515 12.515 3.911 1.00 88.94 81 ILE A N 1
ATOM 608 C CA . ILE A 1 81 ? 7.929 13.521 4.893 1.00 88.94 81 ILE A CA 1
ATOM 609 C C . ILE A 1 81 ? 8.409 12.801 6.157 1.00 88.94 81 ILE A C 1
ATOM 611 O O . ILE A 1 81 ? 7.621 12.164 6.851 1.00 88.94 81 ILE A O 1
ATOM 615 N N . ILE A 1 82 ? 9.695 12.944 6.478 1.00 87.44 82 ILE A N 1
ATOM 616 C CA . ILE A 1 82 ? 10.314 12.294 7.643 1.00 87.44 82 ILE A CA 1
ATOM 617 C C . ILE A 1 82 ? 9.969 13.010 8.957 1.00 87.44 82 ILE A C 1
ATOM 619 O O . ILE A 1 82 ? 9.724 14.220 8.978 1.00 87.44 82 ILE A O 1
ATOM 623 N N . ASN A 1 83 ? 10.019 12.261 10.061 1.00 87.06 83 ASN A N 1
ATOM 624 C CA . ASN A 1 83 ? 9.742 12.687 11.430 1.00 87.06 83 ASN A CA 1
ATOM 625 C C . ASN A 1 83 ? 8.283 13.131 11.584 1.00 87.06 83 ASN A C 1
ATOM 627 O O . ASN A 1 83 ? 7.991 14.202 12.134 1.00 87.06 83 ASN A O 1
ATOM 631 N N . ARG A 1 84 ? 7.357 12.340 11.031 1.00 87.06 84 ARG A N 1
ATOM 632 C CA . ARG A 1 84 ? 5.907 12.594 11.106 1.00 87.06 84 ARG A CA 1
ATOM 633 C C . ARG A 1 84 ? 5.120 11.474 11.775 1.00 87.06 84 ARG A C 1
ATOM 635 O O . ARG A 1 84 ? 3.974 11.695 12.158 1.00 87.06 84 ARG A O 1
ATOM 642 N N . SER A 1 85 ? 5.741 10.324 11.975 1.00 84.31 85 SER A N 1
ATOM 643 C CA . SER A 1 85 ? 5.224 9.179 12.708 1.00 84.31 85 SER A CA 1
ATOM 644 C C . SER A 1 85 ? 6.218 8.734 13.782 1.00 84.31 85 SER A C 1
ATOM 646 O O . SER A 1 85 ? 7.363 9.183 13.850 1.00 84.31 85 SER A O 1
ATOM 648 N N . ARG A 1 86 ? 5.776 7.807 14.636 1.00 86.19 86 ARG A N 1
ATOM 649 C CA . ARG A 1 86 ? 6.640 7.160 15.633 1.00 86.19 86 ARG A CA 1
ATOM 650 C C . ARG A 1 86 ? 7.646 6.193 14.999 1.00 86.19 86 ARG A C 1
ATOM 652 O O . ARG A 1 86 ? 8.585 5.782 15.672 1.00 86.19 86 ARG A O 1
ATOM 659 N N . ASN A 1 87 ? 7.456 5.819 13.731 1.00 88.81 87 ASN A N 1
ATOM 660 C CA . ASN A 1 87 ? 8.285 4.840 13.039 1.00 88.81 87 ASN A CA 1
ATOM 661 C C . ASN A 1 87 ? 9.158 5.510 11.968 1.00 88.81 87 ASN A C 1
ATOM 663 O O . ASN A 1 87 ? 8.948 5.373 10.766 1.00 88.81 87 ASN A O 1
ATOM 667 N N . ILE A 1 88 ? 10.180 6.225 12.438 1.00 90.00 88 ILE A N 1
ATOM 668 C CA . ILE A 1 88 ? 11.140 6.951 11.590 1.00 90.00 88 ILE A CA 1
ATOM 669 C C . ILE A 1 88 ? 11.911 5.993 10.666 1.00 90.00 88 ILE A C 1
ATOM 671 O O . ILE A 1 88 ? 12.288 6.363 9.552 1.00 90.00 88 ILE A O 1
ATOM 675 N N . ARG A 1 89 ? 12.143 4.750 11.114 1.00 91.75 89 ARG A N 1
ATOM 676 C CA . ARG A 1 89 ? 12.811 3.718 10.308 1.00 91.75 89 ARG A CA 1
ATOM 677 C C . ARG A 1 89 ? 11.981 3.381 9.075 1.00 91.75 89 ARG A C 1
ATOM 679 O O . ARG A 1 89 ? 12.488 3.518 7.972 1.00 91.75 89 ARG A O 1
ATOM 686 N N . LEU A 1 90 ? 10.696 3.083 9.260 1.00 90.69 90 LEU A N 1
ATOM 687 C CA . LEU A 1 90 ? 9.768 2.807 8.163 1.00 90.69 90 LEU A CA 1
ATOM 688 C C . LEU A 1 90 ? 9.665 3.977 7.171 1.00 90.69 90 LEU A C 1
ATOM 690 O O . LEU A 1 90 ? 9.717 3.765 5.962 1.00 90.69 90 LEU A O 1
ATOM 694 N N . GLU A 1 91 ? 9.570 5.217 7.663 1.00 92.25 91 GLU A N 1
ATOM 695 C CA . GLU A 1 91 ? 9.580 6.410 6.798 1.00 92.25 91 GLU A CA 1
ATOM 696 C C . GLU A 1 91 ? 10.866 6.511 5.971 1.00 92.25 91 GLU A C 1
ATOM 698 O O . GLU A 1 91 ? 10.836 6.866 4.791 1.00 92.25 91 GLU A O 1
ATOM 703 N N . THR A 1 92 ? 12.005 6.206 6.593 1.00 91.94 92 THR A N 1
ATOM 704 C CA . THR A 1 92 ? 13.313 6.235 5.935 1.00 91.94 92 THR A CA 1
ATOM 705 C C . THR A 1 92 ? 13.419 5.147 4.877 1.00 91.94 92 THR A C 1
ATOM 707 O O . THR A 1 92 ? 13.860 5.440 3.765 1.00 91.94 92 THR A O 1
ATOM 710 N N . ASP A 1 93 ? 12.983 3.931 5.200 1.00 91.69 93 ASP A N 1
ATOM 711 C CA . ASP A 1 93 ? 13.004 2.790 4.292 1.00 91.69 93 ASP A CA 1
ATOM 712 C C . ASP A 1 93 ? 12.154 3.094 3.056 1.00 91.69 93 ASP A C 1
ATOM 714 O O . ASP A 1 93 ? 12.668 3.068 1.941 1.00 91.69 93 ASP A O 1
ATOM 718 N N . ILE A 1 94 ? 10.907 3.536 3.234 1.00 90.88 94 ILE A N 1
ATOM 719 C CA . ILE A 1 94 ? 10.004 3.869 2.119 1.00 90.88 94 ILE A CA 1
ATOM 720 C C . ILE A 1 94 ? 10.539 5.034 1.280 1.00 90.88 94 ILE A C 1
ATOM 722 O O . ILE A 1 94 ? 10.478 4.988 0.052 1.00 90.88 94 ILE A O 1
ATOM 726 N N . ARG A 1 95 ? 11.157 6.046 1.902 1.00 91.00 95 ARG A N 1
ATOM 727 C CA . ARG A 1 95 ? 11.822 7.129 1.160 1.00 91.00 95 ARG A CA 1
ATOM 728 C C . ARG A 1 95 ? 13.010 6.631 0.332 1.00 91.00 95 ARG A C 1
ATOM 730 O O . ARG A 1 95 ? 13.294 7.180 -0.733 1.00 91.00 95 ARG A O 1
ATOM 737 N N . ASN A 1 96 ? 13.754 5.645 0.827 1.00 90.75 96 ASN A N 1
ATOM 738 C CA . ASN A 1 96 ? 14.849 5.047 0.068 1.00 90.75 96 ASN A CA 1
ATOM 739 C C . ASN A 1 96 ? 14.308 4.260 -1.132 1.00 90.75 96 ASN A C 1
ATOM 741 O O . ASN A 1 96 ? 14.897 4.339 -2.209 1.00 90.75 96 ASN A O 1
ATOM 745 N N . LEU A 1 97 ? 13.160 3.595 -0.982 1.00 88.38 97 LEU A N 1
ATOM 746 C CA . LEU A 1 97 ? 12.478 2.918 -2.089 1.00 88.38 97 LEU A CA 1
ATOM 747 C C . LEU A 1 97 ? 11.989 3.886 -3.158 1.00 88.38 97 LEU A C 1
ATOM 749 O O . LEU A 1 97 ? 12.209 3.625 -4.337 1.00 88.38 97 LEU A O 1
ATOM 753 N N . ASP A 1 98 ? 11.434 5.036 -2.767 1.00 88.25 98 ASP A N 1
ATOM 754 C CA . ASP A 1 98 ? 11.069 6.094 -3.719 1.00 88.25 98 ASP A CA 1
ATOM 755 C C . ASP A 1 98 ? 12.262 6.484 -4.598 1.00 88.25 98 ASP A C 1
ATOM 757 O O . ASP A 1 98 ? 12.156 6.580 -5.819 1.00 88.25 98 ASP A O 1
ATOM 761 N N . ARG A 1 99 ? 13.428 6.682 -3.974 1.00 87.81 99 ARG A N 1
ATOM 762 C CA . ARG A 1 99 ? 14.658 7.050 -4.685 1.00 87.81 99 ARG A CA 1
ATOM 763 C C . ARG A 1 99 ? 15.143 5.937 -5.599 1.00 87.81 99 ARG A C 1
ATOM 765 O O . ARG A 1 99 ? 15.550 6.232 -6.717 1.00 87.81 99 ARG A O 1
ATOM 772 N N . PHE A 1 100 ? 15.097 4.694 -5.135 1.00 85.25 100 PHE A N 1
ATOM 773 C CA . PHE A 1 100 ? 15.517 3.543 -5.923 1.00 85.25 100 PHE A CA 1
ATOM 774 C C . PHE A 1 100 ? 14.648 3.367 -7.174 1.00 85.25 100 PHE A C 1
ATOM 776 O O . PHE A 1 100 ? 15.180 3.215 -8.271 1.00 85.25 100 PHE A O 1
ATOM 783 N N . ILE A 1 101 ? 13.321 3.456 -7.035 1.00 84.06 101 ILE A N 1
ATOM 784 C CA . ILE A 1 101 ? 12.392 3.364 -8.171 1.00 84.06 101 ILE A CA 1
ATOM 785 C C . ILE A 1 101 ? 12.639 4.504 -9.159 1.00 84.06 101 ILE A C 1
ATOM 787 O O . ILE A 1 101 ? 12.678 4.270 -10.365 1.00 84.06 101 ILE A O 1
ATOM 791 N N . GLU A 1 102 ? 12.846 5.729 -8.671 1.00 84.38 102 GLU A N 1
ATOM 792 C CA . GLU A 1 102 ? 13.182 6.857 -9.541 1.00 84.38 102 GLU A CA 1
ATOM 793 C C . GLU A 1 102 ? 14.523 6.650 -10.258 1.00 84.38 102 GLU A C 1
ATOM 795 O O . GLU A 1 102 ? 14.608 6.910 -11.452 1.00 84.38 102 GLU A O 1
ATOM 800 N N . GLN A 1 103 ? 15.555 6.133 -9.586 1.00 85.44 103 GLN A N 1
ATOM 801 C CA . GLN A 1 103 ? 16.835 5.806 -10.226 1.00 85.44 103 GLN A CA 1
ATOM 802 C C . GLN A 1 103 ? 16.670 4.746 -11.318 1.00 85.44 103 GLN A C 1
ATOM 804 O O . GLN A 1 103 ? 17.180 4.927 -12.421 1.00 85.44 103 GLN A O 1
ATOM 809 N N . ALA A 1 104 ? 15.895 3.695 -11.050 1.00 83.69 104 ALA A N 1
ATOM 810 C CA . ALA A 1 104 ? 15.637 2.612 -11.996 1.00 83.69 104 ALA A CA 1
ATOM 811 C C . ALA A 1 104 ? 14.954 3.072 -13.296 1.00 83.69 104 ALA A C 1
ATOM 813 O O . ALA A 1 104 ? 15.041 2.386 -14.310 1.00 83.69 104 ALA A O 1
ATOM 814 N N . ARG A 1 105 ? 14.292 4.237 -13.297 1.00 81.56 105 ARG A N 1
ATOM 815 C CA . ARG A 1 105 ? 13.719 4.836 -14.516 1.00 81.56 105 ARG A CA 1
ATOM 816 C C . ARG A 1 105 ? 14.764 5.424 -15.451 1.00 81.56 105 ARG A C 1
ATOM 818 O O . ARG A 1 105 ? 14.526 5.483 -16.654 1.00 81.56 105 ARG A O 1
ATOM 825 N N . PHE A 1 106 ? 15.869 5.914 -14.900 1.00 83.12 106 PHE A N 1
ATOM 826 C CA . PHE A 1 106 ? 16.891 6.643 -15.650 1.00 83.12 106 PHE A CA 1
ATOM 827 C C . PHE A 1 106 ? 18.180 5.838 -15.836 1.00 83.12 106 PHE A C 1
ATOM 829 O O . PHE A 1 106 ? 18.980 6.191 -16.698 1.00 83.12 106 PHE A O 1
ATOM 836 N N . ASP A 1 107 ? 18.381 4.773 -15.056 1.00 80.19 107 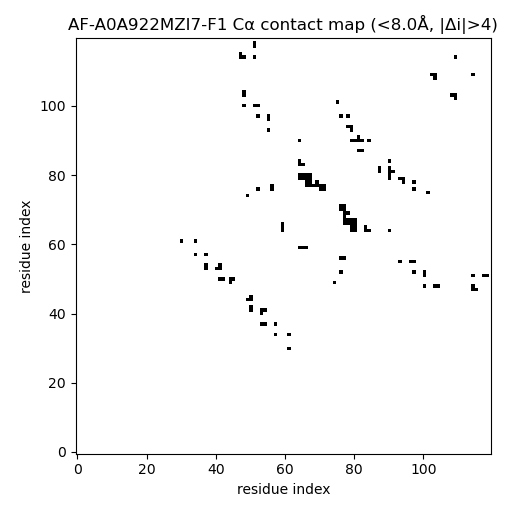ASP A N 1
ATOM 837 C CA . ASP A 1 107 ? 19.589 3.954 -15.070 1.00 80.19 107 ASP A CA 1
ATOM 838 C C . ASP A 1 107 ? 19.314 2.530 -15.605 1.00 80.19 107 ASP A C 1
ATOM 840 O O . ASP A 1 107 ? 18.764 1.691 -14.884 1.00 80.19 107 ASP A O 1
ATOM 844 N N . PRO A 1 108 ? 19.740 2.216 -16.847 1.00 68.50 108 PRO A N 1
ATOM 845 C CA . PRO A 1 108 ? 19.597 0.887 -17.446 1.00 68.50 108 PRO A CA 1
ATOM 846 C C . PRO A 1 108 ? 20.378 -0.220 -16.721 1.00 68.50 108 PRO A C 1
ATOM 848 O O . PRO A 1 108 ? 20.161 -1.400 -17.003 1.00 68.50 108 PRO A O 1
ATOM 851 N N . SER A 1 109 ? 21.309 0.131 -15.825 1.00 71.31 109 SER A N 1
ATOM 852 C CA . SER A 1 109 ? 22.080 -0.834 -15.034 1.00 71.31 109 SER A CA 1
ATOM 85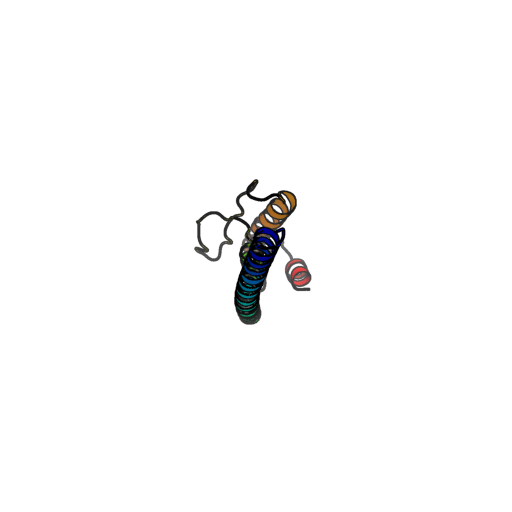3 C C . SER A 1 109 ? 21.287 -1.419 -13.862 1.00 71.31 109 SER A C 1
ATOM 855 O O . SER A 1 109 ? 21.663 -2.470 -13.328 1.00 71.31 109 SER A O 1
ATOM 857 N N . VAL A 1 110 ? 20.152 -0.810 -13.493 1.00 71.25 110 VAL A N 1
ATOM 858 C CA . VAL A 1 110 ? 19.223 -1.400 -12.526 1.00 71.25 110 VAL A CA 1
ATOM 859 C C . VAL A 1 110 ? 18.543 -2.598 -13.181 1.00 71.25 110 VAL A C 1
ATOM 861 O O . VAL A 1 110 ? 17.589 -2.488 -13.947 1.00 71.25 110 VAL A O 1
ATOM 864 N N . SER A 1 111 ? 19.085 -3.778 -12.889 1.00 65.12 111 SER A N 1
ATOM 865 C CA . SER A 1 111 ? 18.654 -5.034 -13.488 1.00 65.12 111 SER A CA 1
ATOM 866 C C . SER A 1 111 ? 17.158 -5.284 -13.287 1.00 65.12 111 SER A C 1
ATOM 868 O O . SER A 1 111 ? 16.654 -5.287 -12.161 1.00 65.12 111 SER A O 1
ATOM 870 N N . LEU A 1 112 ? 16.468 -5.631 -14.378 1.00 66.81 112 LEU A N 1
ATOM 871 C CA . LEU A 1 112 ? 15.095 -6.154 -14.364 1.00 66.81 112 LEU A CA 1
ATOM 872 C C . LEU A 1 112 ? 14.920 -7.329 -13.387 1.00 66.81 112 LEU A C 1
ATOM 874 O O . LEU A 1 112 ? 13.817 -7.557 -12.898 1.00 66.81 112 LEU A O 1
ATOM 878 N N . LYS A 1 113 ? 16.004 -8.050 -13.067 1.00 68.69 113 LYS A N 1
ATOM 879 C CA . LYS A 1 113 ? 16.025 -9.124 -12.069 1.00 68.69 113 LYS A CA 1
ATOM 880 C C . LYS A 1 113 ? 15.773 -8.602 -10.653 1.00 68.69 113 LYS A C 1
ATOM 882 O O . LYS A 1 113 ? 14.975 -9.190 -9.937 1.00 68.69 113 LYS A O 1
ATOM 887 N N . VAL A 1 114 ? 16.374 -7.467 -10.287 1.00 70.69 114 VAL A N 1
ATOM 888 C CA . VAL A 1 114 ? 16.138 -6.818 -8.986 1.00 70.69 114 VAL A CA 1
ATOM 889 C C . VAL A 1 114 ? 14.686 -6.353 -8.897 1.00 70.69 114 VAL A C 1
ATOM 891 O O . VAL A 1 114 ? 14.024 -6.597 -7.900 1.00 70.69 114 VAL A O 1
ATOM 894 N N . ILE A 1 115 ? 14.146 -5.769 -9.969 1.00 69.00 115 ILE A N 1
ATOM 895 C CA . ILE A 1 115 ? 12.736 -5.348 -10.018 1.00 69.00 115 ILE A CA 1
ATOM 896 C C . ILE A 1 115 ? 11.782 -6.556 -9.953 1.00 69.00 115 ILE A C 1
ATOM 898 O O . ILE A 1 115 ? 10.699 -6.460 -9.380 1.00 69.00 115 ILE A O 1
ATOM 902 N N . ALA A 1 116 ? 12.164 -7.701 -10.526 1.00 69.62 116 ALA A N 1
ATOM 903 C CA . ALA A 1 116 ? 11.382 -8.934 -10.463 1.00 69.62 116 ALA A CA 1
ATOM 904 C C . ALA A 1 116 ? 11.387 -9.579 -9.067 1.00 69.62 116 ALA A C 1
ATOM 906 O O . ALA A 1 116 ? 10.341 -10.064 -8.643 1.00 69.62 116 ALA A O 1
ATOM 907 N N . ASP A 1 117 ? 12.510 -9.556 -8.345 1.00 71.19 117 ASP A N 1
ATOM 908 C CA . ASP A 1 117 ? 12.602 -10.099 -6.980 1.00 71.19 117 ASP A CA 1
ATOM 909 C C . ASP A 1 117 ? 11.692 -9.344 -6.000 1.00 71.19 117 ASP A C 1
ATOM 911 O O . ASP A 1 117 ? 11.119 -9.947 -5.101 1.00 71.19 117 ASP A O 1
ATOM 915 N N . TRP A 1 118 ? 11.470 -8.050 -6.234 1.00 65.12 118 TRP A N 1
ATOM 916 C CA . TRP A 1 118 ? 10.542 -7.213 -5.465 1.00 65.12 118 TRP A CA 1
ATOM 917 C C . TRP A 1 118 ? 9.058 -7.517 -5.706 1.00 65.12 118 TRP A C 1
ATOM 919 O O . TRP A 1 118 ? 8.203 -7.005 -4.987 1.00 65.12 118 TRP A O 1
ATOM 929 N N . LYS A 1 119 ? 8.729 -8.313 -6.731 1.00 58.19 119 LYS A N 1
ATOM 930 C CA . LYS A 1 119 ? 7.351 -8.761 -6.984 1.00 58.19 119 LYS A CA 1
ATOM 931 C C . LYS A 1 119 ? 6.954 -9.988 -6.158 1.00 58.19 119 LYS A C 1
ATOM 933 O O . LYS A 1 119 ? 5.773 -10.329 -6.183 1.00 58.19 119 LYS A O 1
ATOM 938 N N . ARG A 1 120 ? 7.913 -10.695 -5.549 1.00 53.81 120 ARG A N 1
ATOM 939 C CA . ARG A 1 120 ? 7.662 -11.887 -4.724 1.00 53.81 120 ARG A CA 1
ATOM 940 C C . ARG A 1 120 ? 7.306 -11.498 -3.299 1.00 53.81 120 ARG A C 1
ATOM 942 O O . ARG A 1 120 ? 6.434 -12.198 -2.746 1.00 53.81 120 ARG A O 1
#

Sequence (120 aa):
MASASGSVFGETLHTITTTKLEELAKQRVAFEEEYSALLDSIKAEPDPLKRVGLLLDGSKICLGIRTDNKGTKDGRTSRVIINRSRNIRLETDIRNLDRFIEQARFDPSVSLKVIADWKR

pLDDT: mean 82.59, std 12.98, range [38.94, 97.94]

Mean predicted aligned error: 8.78 Å

Foldseek 3Di:
DPDDVVVVVVVVVVVVVVVVVVVVVVVVVVLVVLVVVLVVVLVPDPDLLLSVLSVLLSVCVSVVFDFPPPPCDPNQRTATDAPPDPCNVVSVVSNVVSVVSVCVVVDPPPDPVVSVVSVD

Solvent-accessible surface area (backbone atoms only — not comparable to full-atom values): 7063 Å² total; per-residue (Å²): 145,85,69,62,69,65,52,55,50,50,52,48,51,51,51,53,51,52,52,52,51,51,53,51,50,52,52,49,51,54,48,52,52,54,50,51,54,48,52,52,55,42,72,68,43,83,50,69,68,61,27,53,49,52,53,53,53,49,48,30,61,76,68,67,55,54,51,50,91,59,64,63,64,92,79,43,75,54,50,61,52,75,82,76,62,96,53,52,65,60,46,49,52,53,41,51,48,53,51,50,57,57,46,49,75,77,35,88,79,57,48,68,63,62,62,52,62,75,73,112

Organism: NCBI:txid45151